Protein AF-A0A2V9GI90-F1 (afdb_monomer_lite)

Structure (mmCIF, N/CA/C/O backbone):
data_AF-A0A2V9GI90-F1
#
_entry.id   AF-A0A2V9GI90-F1
#
loop_
_atom_site.group_PDB
_atom_site.id
_atom_site.type_symbol
_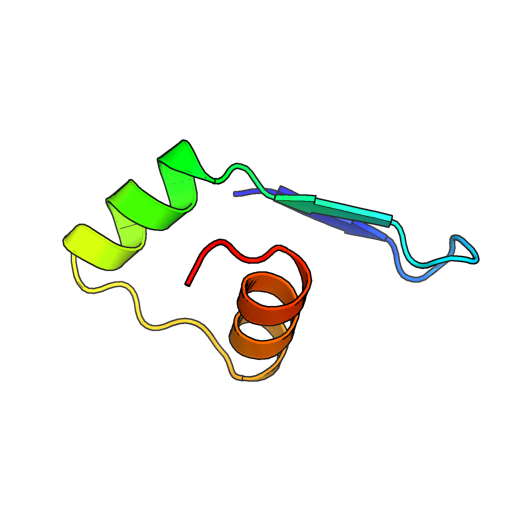atom_site.label_atom_id
_atom_site.label_alt_id
_atom_site.label_comp_id
_atom_site.label_asym_id
_atom_site.label_entity_id
_atom_site.label_seq_id
_atom_site.pdbx_PDB_ins_code
_atom_site.Cartn_x
_atom_site.Cartn_y
_atom_site.Cartn_z
_atom_site.occupancy
_atom_site.B_iso_or_equiv
_atom_site.auth_seq_id
_atom_site.auth_comp_id
_atom_site.auth_asym_id
_atom_site.auth_atom_id
_atom_site.pdbx_PDB_model_num
ATOM 1 N N . VAL A 1 1 ? 3.966 4.464 -1.943 1.00 65.75 1 VAL A N 1
ATOM 2 C CA . VAL A 1 1 ? 3.978 5.941 -1.833 1.00 65.75 1 VAL A CA 1
ATOM 3 C C . VAL A 1 1 ? 2.586 6.358 -1.403 1.00 65.75 1 VAL A C 1
ATOM 5 O O . VAL A 1 1 ? 1.638 6.077 -2.129 1.00 65.75 1 VAL A O 1
ATOM 8 N N . GLY A 1 2 ? 2.448 6.853 -0.177 1.00 73.69 2 GLY A N 1
ATOM 9 C CA . GLY A 1 2 ? 1.151 7.104 0.448 1.00 73.69 2 GLY A CA 1
ATOM 10 C C . GLY A 1 2 ? 1.175 6.869 1.957 1.00 73.69 2 GLY A C 1
ATOM 11 O O . GLY A 1 2 ? 2.183 6.411 2.494 1.00 73.69 2 GLY A O 1
ATOM 12 N N . THR A 1 3 ? 0.058 7.165 2.612 1.00 78.25 3 THR A N 1
ATOM 13 C CA . THR A 1 3 ? -0.102 7.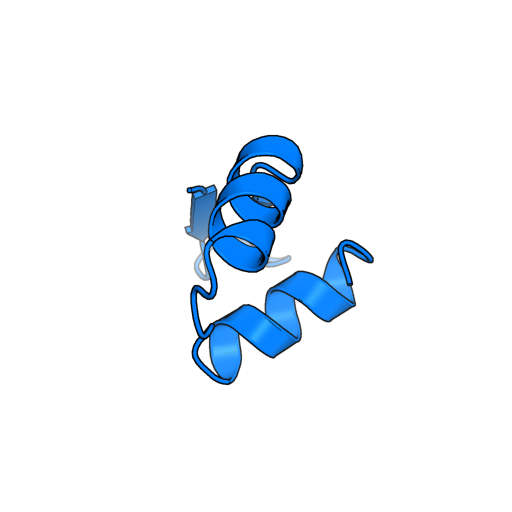153 4.067 1.00 78.25 3 THR A CA 1
ATOM 14 C C . THR A 1 3 ? -1.359 6.377 4.441 1.00 78.25 3 THR A C 1
ATOM 16 O O . THR A 1 3 ? -2.418 6.565 3.839 1.00 78.25 3 THR A O 1
ATOM 19 N N . TYR A 1 4 ? -1.235 5.508 5.442 1.00 79.19 4 TYR A N 1
ATOM 20 C CA . TYR A 1 4 ? -2.352 4.833 6.092 1.00 79.19 4 TYR A CA 1
ATOM 21 C C . TYR A 1 4 ? -2.463 5.356 7.522 1.00 79.19 4 TYR A C 1
ATOM 23 O O . TYR A 1 4 ? -1.538 5.157 8.308 1.00 79.19 4 TYR A O 1
ATOM 31 N N . ASP A 1 5 ? -3.567 6.030 7.839 1.00 81.94 5 ASP A N 1
ATOM 32 C CA . ASP A 1 5 ? -3.872 6.486 9.194 1.00 81.94 5 ASP A CA 1
ATOM 33 C C . ASP A 1 5 ? -5.039 5.665 9.781 1.00 81.94 5 ASP A C 1
ATOM 35 O O . ASP A 1 5 ? -6.207 5.921 9.457 1.00 81.94 5 ASP A O 1
ATOM 39 N N . PRO A 1 6 ? -4.747 4.660 10.630 1.00 79.19 6 PRO A N 1
ATOM 40 C CA . PRO A 1 6 ? -5.765 3.840 11.281 1.00 79.19 6 PRO A CA 1
ATOM 41 C C . PRO A 1 6 ? -6.462 4.545 12.454 1.00 79.19 6 PRO A C 1
ATOM 43 O O . PRO A 1 6 ? -7.458 4.026 12.956 1.00 79.19 6 PRO A O 1
ATOM 46 N N . LEU A 1 7 ? -5.947 5.688 12.929 1.00 80.50 7 LEU A N 1
ATOM 47 C CA . LEU A 1 7 ? -6.488 6.383 14.103 1.00 80.50 7 LEU A CA 1
ATOM 48 C C . LEU A 1 7 ? -7.718 7.229 13.758 1.00 80.50 7 LEU A C 1
ATOM 50 O O . LEU A 1 7 ? -8.524 7.537 14.639 1.00 80.50 7 LEU A O 1
ATOM 54 N N . LYS A 1 8 ? -7.910 7.571 12.480 1.00 77.19 8 LYS A N 1
ATOM 55 C CA . LYS A 1 8 ? -9.129 8.231 12.008 1.00 77.19 8 LYS A CA 1
ATOM 56 C C . LYS A 1 8 ? -10.246 7.213 11.771 1.00 77.19 8 LYS A C 1
ATOM 58 O O . LYS A 1 8 ? -10.026 6.134 11.230 1.00 77.19 8 LYS A O 1
ATOM 63 N N . LYS A 1 9 ? -11.473 7.562 12.172 1.00 70.31 9 LYS A N 1
ATOM 64 C CA . LYS A 1 9 ? -12.704 6.827 11.841 1.00 70.31 9 LYS A CA 1
ATOM 65 C C . LYS A 1 9 ? -13.515 7.683 10.863 1.00 70.31 9 LYS A C 1
ATOM 67 O O . LYS A 1 9 ? -14.059 8.692 11.309 1.00 70.31 9 LYS A O 1
ATOM 72 N N . PRO A 1 10 ? -13.629 7.324 9.573 1.00 73.00 10 PRO A N 1
ATOM 73 C CA . PRO A 1 10 ? -13.098 6.135 8.890 1.00 73.00 10 PRO A CA 1
ATOM 74 C C . PRO A 1 10 ? -11.586 6.220 8.612 1.00 73.00 10 PRO A C 1
ATOM 76 O O . PRO A 1 10 ? -11.042 7.317 8.503 1.00 73.00 10 PRO A O 1
ATOM 79 N N . ALA A 1 11 ? -10.921 5.063 8.501 1.00 76.88 11 ALA A N 1
ATOM 80 C CA . ALA A 1 11 ? -9.475 4.984 8.283 1.00 76.88 11 ALA A CA 1
ATOM 81 C C . ALA A 1 11 ? -9.077 5.753 7.016 1.00 76.88 11 ALA A C 1
ATOM 83 O O . ALA A 1 11 ? -9.591 5.482 5.927 1.00 76.88 11 ALA A O 1
ATOM 84 N N . GLU A 1 12 ? -8.174 6.723 7.161 1.00 79.00 12 GLU A N 1
ATOM 85 C CA . GLU A 1 12 ? -7.773 7.589 6.058 1.00 79.00 12 GLU A CA 1
ATOM 86 C C . GLU A 1 12 ? -6.630 6.915 5.301 1.00 79.00 12 GLU A C 1
ATOM 88 O O . GLU A 1 12 ? -5.517 6.755 5.804 1.00 79.00 12 GLU A O 1
ATOM 93 N N . ILE A 1 13 ? -6.923 6.486 4.076 1.00 79.50 13 ILE A N 1
ATOM 94 C CA . ILE A 1 13 ? -5.945 5.886 3.176 1.00 79.50 13 ILE A CA 1
ATOM 95 C C . ILE A 1 13 ? -5.678 6.908 2.069 1.00 79.50 13 ILE A C 1
ATOM 97 O O . ILE A 1 13 ? -6.557 7.204 1.261 1.00 79.50 13 ILE A O 1
ATOM 101 N N . LYS A 1 14 ? -4.464 7.453 2.018 1.00 80.38 14 LYS A N 1
ATOM 102 C CA . LYS A 1 14 ? -4.003 8.343 0.945 1.00 80.38 14 LYS A CA 1
ATOM 103 C C . LYS A 1 14 ? -2.939 7.621 0.142 1.00 80.38 14 LYS A C 1
ATOM 105 O O . LYS A 1 14 ? -1.812 7.484 0.603 1.00 80.38 14 LYS A O 1
ATOM 110 N N . LEU A 1 15 ? -3.293 7.136 -1.041 1.00 80.69 15 LEU A N 1
ATOM 111 C CA . LEU A 1 15 ? -2.381 6.413 -1.923 1.00 80.69 15 LEU A CA 1
ATOM 112 C C . LEU A 1 15 ? -2.191 7.189 -3.221 1.00 80.69 15 LEU A C 1
ATOM 114 O O . LEU A 1 15 ? -3.153 7.671 -3.811 1.00 80.69 15 LEU A O 1
ATOM 118 N N . ASP A 1 16 ? -0.941 7.295 -3.660 1.00 83.69 16 ASP A N 1
ATOM 119 C CA . ASP A 1 16 ? -0.604 7.925 -4.931 1.00 83.69 16 ASP A CA 1
ATOM 120 C C . ASP A 1 16 ? -0.689 6.880 -6.052 1.00 83.69 16 ASP A C 1
ATOM 122 O O . ASP A 1 16 ? 0.193 6.027 -6.212 1.00 83.69 16 ASP A O 1
ATOM 126 N N . ALA A 1 17 ? -1.802 6.902 -6.787 1.00 80.62 17 ALA A N 1
ATOM 127 C CA . ALA A 1 17 ? -2.115 5.898 -7.797 1.00 80.62 17 ALA A CA 1
ATOM 128 C C . ALA A 1 17 ? -1.101 5.875 -8.954 1.00 80.62 17 ALA A C 1
ATOM 130 O O . ALA A 1 17 ? -0.814 4.801 -9.486 1.00 80.62 17 ALA A O 1
ATOM 131 N N . GLU A 1 18 ? -0.530 7.021 -9.331 1.00 83.00 18 GLU A N 1
ATOM 132 C CA . GLU A 1 18 ? 0.424 7.115 -10.442 1.00 83.00 18 GLU A CA 1
ATOM 133 C C . GLU A 1 18 ? 1.743 6.438 -10.080 1.00 83.00 18 GLU A C 1
ATOM 135 O O . GLU A 1 18 ? 2.264 5.598 -10.820 1.00 83.00 18 GLU A O 1
ATOM 140 N N . ARG A 1 19 ? 2.243 6.726 -8.875 1.00 84.56 19 ARG A N 1
ATOM 141 C CA . ARG A 1 19 ? 3.454 6.087 -8.361 1.00 84.56 19 ARG A CA 1
ATOM 142 C C . ARG A 1 19 ? 3.268 4.596 -8.135 1.00 84.56 19 ARG A C 1
ATOM 144 O O . ARG A 1 19 ? 4.192 3.829 -8.392 1.00 84.56 19 ARG A O 1
ATOM 151 N N . ILE A 1 20 ? 2.105 4.166 -7.657 1.00 84.12 20 ILE A N 1
ATOM 152 C CA . ILE A 1 20 ? 1.836 2.741 -7.447 1.00 84.12 20 ILE A CA 1
ATOM 153 C C . ILE A 1 20 ? 1.820 1.999 -8.780 1.00 84.12 20 ILE A C 1
ATOM 155 O O . ILE A 1 20 ? 2.481 0.972 -8.888 1.00 84.12 20 ILE A O 1
ATOM 159 N N . LYS A 1 21 ? 1.141 2.525 -9.807 1.00 83.12 21 LYS A N 1
ATOM 160 C CA . LYS A 1 21 ? 1.146 1.925 -11.151 1.00 83.12 21 LYS A CA 1
ATOM 161 C C . LYS A 1 21 ? 2.558 1.817 -11.722 1.00 83.12 21 LYS A C 1
ATOM 163 O O . LYS A 1 21 ? 2.903 0.780 -12.279 1.00 83.12 21 LYS A O 1
ATOM 168 N N . TYR A 1 22 ? 3.384 2.843 -11.520 1.00 88.62 22 TYR A N 1
ATOM 169 C CA . TYR A 1 22 ? 4.791 2.820 -11.915 1.00 88.62 22 TYR A CA 1
ATOM 170 C C . TYR A 1 22 ? 5.562 1.673 -11.243 1.00 88.62 22 TYR A C 1
ATOM 172 O O . TYR A 1 22 ? 6.189 0.866 -11.925 1.00 88.62 22 TYR A O 1
ATOM 180 N N . TRP A 1 23 ? 5.464 1.539 -9.918 1.00 85.81 23 TRP A N 1
ATOM 181 C CA . TRP A 1 23 ? 6.145 0.464 -9.190 1.00 85.81 23 TRP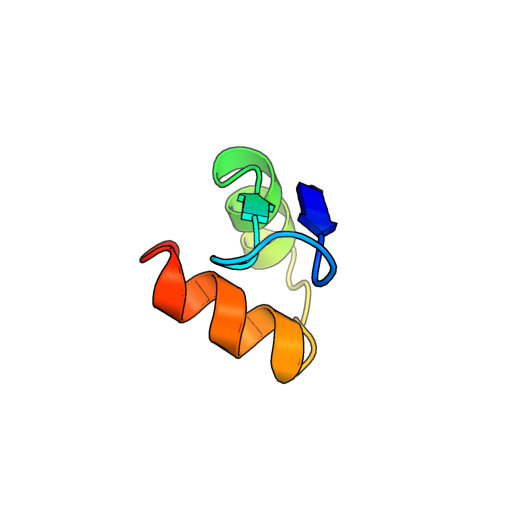 A CA 1
ATOM 182 C C . TRP A 1 23 ? 5.603 -0.927 -9.540 1.00 85.81 23 TRP A C 1
ATOM 184 O O . TRP A 1 23 ? 6.386 -1.859 -9.700 1.00 85.81 23 TRP A O 1
ATOM 194 N N . MET A 1 24 ? 4.290 -1.067 -9.726 1.00 83.50 24 MET A N 1
ATOM 195 C CA . MET A 1 24 ? 3.673 -2.317 -10.183 1.00 83.50 24 MET A CA 1
ATOM 196 C C . MET A 1 24 ? 4.183 -2.721 -11.576 1.00 83.50 24 MET A C 1
ATOM 198 O O . MET A 1 24 ? 4.464 -3.894 -11.799 1.00 83.50 24 MET A O 1
ATOM 202 N N . GLY A 1 25 ? 4.373 -1.760 -12.489 1.00 84.62 25 GLY A N 1
ATOM 203 C CA . GLY A 1 25 ? 4.950 -2.001 -13.818 1.00 84.62 25 GLY A CA 1
ATOM 204 C C . GLY A 1 25 ? 6.427 -2.413 -13.794 1.00 84.62 25 GLY A C 1
ATOM 205 O O . GLY A 1 25 ? 6.875 -3.133 -14.679 1.00 84.62 25 GLY A O 1
ATOM 206 N N . LEU A 1 26 ? 7.168 -2.017 -12.757 1.00 89.00 26 LEU A N 1
ATOM 207 C CA . LEU A 1 26 ? 8.548 -2.454 -12.516 1.00 89.00 26 LEU A CA 1
ATOM 208 C C . LEU A 1 26 ? 8.645 -3.826 -11.821 1.00 89.00 26 LEU A C 1
ATOM 210 O O . LEU A 1 26 ? 9.750 -4.291 -11.555 1.00 89.00 26 LEU A O 1
ATOM 214 N N . GLY A 1 27 ? 7.513 -4.471 -11.515 1.00 85.75 27 GLY A N 1
ATOM 215 C CA . GLY A 1 27 ? 7.474 -5.770 -10.839 1.00 85.75 27 GLY A CA 1
ATOM 216 C C . GLY A 1 27 ? 7.440 -5.692 -9.311 1.00 85.75 27 GLY A C 1
ATOM 217 O O . GLY A 1 27 ? 7.771 -6.669 -8.642 1.00 85.75 27 GLY A O 1
ATOM 218 N N . ALA A 1 28 ? 7.046 -4.554 -8.727 1.00 85.75 28 ALA A N 1
ATOM 219 C CA . ALA A 1 28 ? 6.866 -4.463 -7.282 1.00 85.75 28 ALA A CA 1
ATOM 220 C C . ALA A 1 28 ? 5.751 -5.408 -6.807 1.00 85.75 28 ALA A C 1
ATOM 222 O O . ALA A 1 28 ? 4.622 -5.359 -7.295 1.00 85.75 28 ALA A O 1
ATOM 223 N N . GLN A 1 29 ? 6.059 -6.235 -5.808 1.00 84.19 29 GLN A N 1
ATOM 224 C CA . GL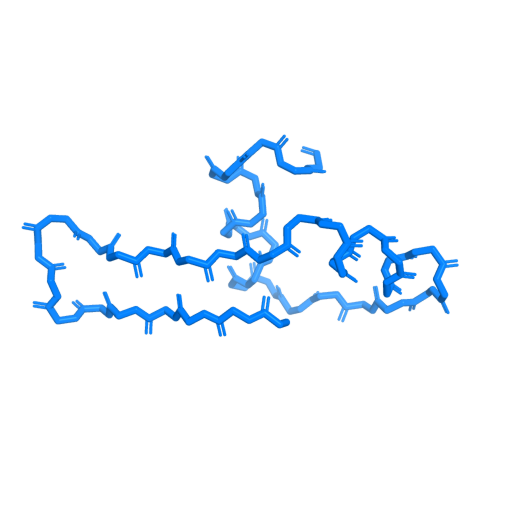N A 1 29 ? 5.099 -7.141 -5.190 1.00 84.19 29 GLN A CA 1
ATOM 225 C C . GLN A 1 29 ? 4.513 -6.491 -3.922 1.00 84.19 29 GLN A C 1
ATOM 227 O O . GLN A 1 29 ? 5.240 -6.301 -2.944 1.00 84.19 29 GLN A O 1
ATOM 232 N N . PRO A 1 30 ? 3.218 -6.122 -3.902 1.00 82.81 30 PRO A N 1
ATOM 233 C CA . PRO A 1 30 ? 2.597 -5.556 -2.712 1.00 82.81 30 PRO A CA 1
ATOM 234 C C . PRO A 1 30 ? 2.340 -6.640 -1.657 1.00 82.81 30 PRO A C 1
ATOM 236 O O . PRO A 1 30 ? 1.959 -7.763 -1.986 1.00 82.81 30 PRO A O 1
ATOM 239 N N . SER A 1 31 ? 2.477 -6.284 -0.380 1.00 85.75 31 SER A N 1
ATOM 240 C CA . SER A 1 31 ? 2.055 -7.128 0.748 1.00 85.75 31 SER A CA 1
ATOM 241 C C . SER A 1 31 ? 0.526 -7.268 0.805 1.00 85.75 31 SER A C 1
ATOM 243 O O . SER A 1 31 ? -0.199 -6.397 0.315 1.00 85.75 31 SER A O 1
ATOM 245 N N . ASP A 1 32 ? 0.008 -8.315 1.452 1.00 85.19 32 ASP A N 1
ATOM 246 C CA . ASP A 1 32 ? -1.431 -8.633 1.488 1.00 85.19 32 ASP A CA 1
ATOM 247 C C . ASP A 1 32 ? -2.323 -7.483 1.982 1.00 85.19 32 ASP A C 1
ATOM 249 O O . ASP A 1 32 ? -3.360 -7.187 1.379 1.00 85.19 32 ASP A O 1
ATOM 253 N N . THR A 1 33 ? -1.893 -6.767 3.024 1.00 83.94 33 THR A N 1
ATOM 254 C CA . THR A 1 33 ? -2.604 -5.592 3.555 1.00 83.94 33 THR A CA 1
ATOM 255 C C . THR A 1 33 ? -2.666 -4.461 2.528 1.00 83.94 33 THR A C 1
ATOM 257 O O . THR A 1 33 ? -3.725 -3.877 2.295 1.00 83.94 33 THR A O 1
ATOM 260 N N . VAL A 1 34 ? -1.551 -4.196 1.839 1.00 82.62 34 VAL A N 1
ATOM 261 C CA . VAL A 1 34 ? -1.473 -3.172 0.788 1.00 82.62 34 VAL A CA 1
ATOM 262 C C . VAL A 1 34 ? -2.348 -3.565 -0.398 1.00 82.62 34 VAL A C 1
ATOM 264 O O . VAL A 1 34 ? -3.066 -2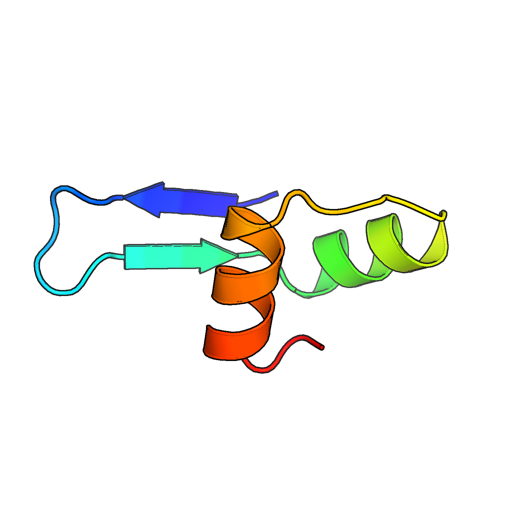.725 -0.929 1.00 82.62 34 VAL A O 1
ATOM 267 N N . ARG A 1 35 ? -2.387 -4.849 -0.770 1.00 83.81 35 ARG A N 1
ATOM 268 C CA . ARG A 1 35 ? -3.262 -5.358 -1.834 1.00 83.81 35 ARG A CA 1
ATOM 269 C C . ARG A 1 35 ? -4.743 -5.125 -1.525 1.00 83.81 35 ARG A C 1
ATOM 271 O O . ARG A 1 35 ? -5.512 -4.785 -2.422 1.00 83.81 35 ARG A O 1
ATOM 278 N N . SER A 1 36 ? -5.146 -5.262 -0.264 1.00 84.19 36 SER A N 1
ATOM 279 C CA . SER A 1 36 ? -6.504 -4.926 0.178 1.00 84.19 36 SER A CA 1
ATOM 280 C C . SER A 1 36 ? -6.797 -3.429 0.076 1.00 84.19 36 SER A C 1
ATOM 282 O O . SER A 1 36 ? -7.868 -3.068 -0.409 1.00 84.19 36 SER A O 1
ATOM 284 N N . PHE A 1 37 ? -5.842 -2.562 0.419 1.00 81.81 37 PHE A N 1
ATOM 285 C CA . PHE A 1 37 ? -5.991 -1.114 0.235 1.00 81.81 37 PHE A CA 1
ATOM 286 C C . PHE A 1 37 ? -6.073 -0.706 -1.243 1.00 81.81 37 PHE A C 1
ATOM 288 O O . PHE A 1 37 ? -6.904 0.125 -1.602 1.00 81.81 37 PHE A O 1
ATOM 295 N N . LEU A 1 38 ? -5.282 -1.330 -2.121 1.00 82.06 38 LEU A N 1
ATOM 296 C CA . LEU A 1 38 ? -5.332 -1.080 -3.567 1.00 82.06 38 LEU A CA 1
ATOM 297 C C . LEU A 1 38 ? -6.687 -1.454 -4.175 1.00 82.06 38 LEU A C 1
ATOM 299 O O . LEU A 1 38 ? -7.221 -0.696 -4.985 1.00 82.06 38 LEU A O 1
ATOM 303 N N . ARG A 1 39 ? -7.267 -2.579 -3.737 1.00 80.00 39 ARG A N 1
ATOM 304 C CA . ARG A 1 39 ? -8.627 -2.991 -4.121 1.00 80.00 39 ARG A CA 1
ATOM 305 C C . ARG A 1 39 ? -9.688 -2.019 -3.611 1.00 80.00 39 ARG A C 1
ATOM 307 O O . ARG A 1 39 ? -10.582 -1.653 -4.366 1.00 80.00 39 ARG A O 1
ATOM 314 N N . GLN A 1 40 ? -9.582 -1.568 -2.358 1.00 80.12 40 GLN A N 1
ATOM 315 C CA . GLN A 1 40 ? -10.508 -0.575 -1.795 1.00 80.12 40 GLN A CA 1
ATOM 316 C C . GLN A 1 40 ? -10.485 0.744 -2.577 1.00 80.12 40 GLN A C 1
ATOM 318 O O . GLN A 1 40 ? -11.530 1.361 -2.766 1.00 80.12 40 GLN A O 1
ATOM 323 N N . GLN A 1 41 ? -9.315 1.150 -3.072 1.00 77.06 41 GLN A N 1
ATOM 324 C CA . GLN A 1 41 ? -9.150 2.372 -3.862 1.00 77.06 41 GLN A CA 1
ATOM 325 C C . GLN A 1 41 ? -9.392 2.189 -5.369 1.00 77.06 41 GLN A C 1
ATOM 327 O O . GLN A 1 41 ? -9.262 3.154 -6.117 1.00 77.06 41 GLN A O 1
ATOM 332 N N . LYS A 1 42 ? -9.763 0.981 -5.828 1.00 70.31 42 LYS A N 1
ATOM 333 C CA . LYS A 1 42 ? -9.991 0.647 -7.250 1.00 70.31 42 LYS A CA 1
ATOM 334 C C . LYS A 1 42 ? -8.791 0.966 -8.160 1.00 70.31 42 LYS A C 1
ATOM 336 O O . LYS A 1 42 ? -8.963 1.380 -9.304 1.00 70.31 42 LYS A O 1
ATOM 341 N N . ILE A 1 43 ? -7.571 0.813 -7.642 1.00 67.88 43 ILE A N 1
ATOM 342 C CA . ILE A 1 43 ? -6.328 1.085 -8.390 1.00 67.88 43 ILE A CA 1
ATOM 343 C C . ILE A 1 43 ? -5.876 -0.156 -9.187 1.00 67.88 43 ILE A C 1
ATOM 345 O O . ILE A 1 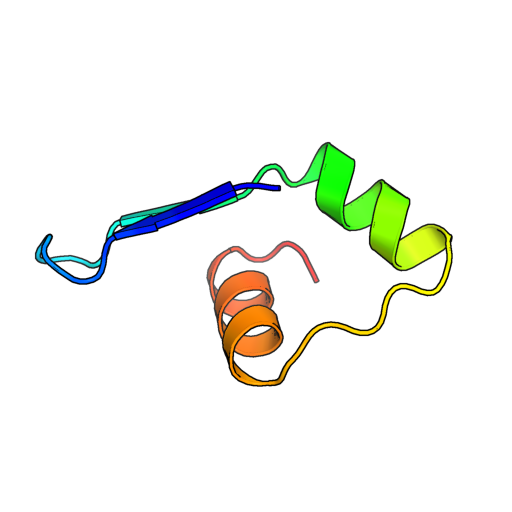43 ? -5.102 -0.020 -10.136 1.00 67.88 43 ILE A O 1
ATOM 349 N N . ALA A 1 44 ? -6.376 -1.339 -8.817 1.00 53.62 44 ALA A N 1
ATOM 350 C CA . ALA A 1 44 ? -6.081 -2.641 -9.414 1.00 53.62 44 ALA A CA 1
ATOM 351 C C . ALA A 1 44 ? -7.366 -3.416 -9.719 1.00 53.62 44 ALA A C 1
ATOM 353 O O . ALA A 1 44 ? -8.340 -3.244 -8.947 1.00 53.62 44 ALA A O 1
#

Radius of gyration: 10.66 Å; chains: 1; bounding box: 22×17×28 Å

Sequence (44 aa):
VGTYDPLKKPAEIKLDAERIKYWMGLGAQPSDTVRSFLRQQKIA

Secondary structure (DSSP, 8-state):
-EEEETTSSS-EEEE-HHHHHHHHHTT----HHHHHHHHHTT--

pLDDT: mean 80.07, std 6.51, range [53.62, 89.0]

Foldseek 3Di:
DWDWAVPDVVIDTGDDLVVVVVCVVVVDDDDPVVVVVCVVVVSD